Protein AF-A0A7R9VUC3-F1 (afdb_monomer_lite)

Secondary structure (DSSP, 8-state):
-EETTEE-----SHHHHHHHHT--TTTS-HHHHHGGGHHHH-TTSGGGS-HHHHHHHHHHHHHHTSHHHHHHHHHHHHHHHHHHHTTS-SS----HHHHHHHHHHHHHIIIII-HHHHHHSHHHHHHHHHHHHTT--HHHHH-TT---HHHHHHHHHHH-

Structure (mmCIF, N/CA/C/O backbone):
data_AF-A0A7R9VUC3-F1
#
_entry.id   AF-A0A7R9VUC3-F1
#
loop_
_atom_site.group_PDB
_atom_site.id
_atom_site.type_symbol
_atom_site.label_atom_id
_atom_site.label_alt_id
_atom_site.label_comp_id
_atom_site.label_asym_id
_atom_site.label_entity_id
_atom_site.label_seq_id
_atom_site.pdbx_PDB_ins_code
_atom_site.Cartn_x
_atom_site.Cartn_y
_atom_site.Cartn_z
_atom_site.occupancy
_atom_site.B_iso_or_equiv
_atom_site.auth_seq_id
_atom_site.auth_comp_id
_atom_site.auth_asym_id
_atom_site.auth_atom_id
_atom_site.pdbx_PDB_model_num
ATOM 1 N N . MET A 1 1 ? 0.850 -13.411 -26.105 1.00 84.94 1 MET A N 1
ATOM 2 C CA . MET A 1 1 ? -0.297 -12.515 -26.394 1.00 84.94 1 MET A CA 1
ATOM 3 C C . MET A 1 1 ? 0.240 -11.133 -26.767 1.00 84.94 1 MET A C 1
ATOM 5 O O . MET A 1 1 ? 1.314 -10.783 -26.292 1.00 84.94 1 MET A O 1
ATOM 9 N N . LYS A 1 2 ? -0.434 -10.357 -27.624 1.00 87.06 2 LYS A N 1
ATOM 10 C CA . LYS A 1 2 ? -0.094 -8.940 -27.862 1.00 87.06 2 LYS A CA 1
ATOM 11 C C . LYS A 1 2 ? -1.251 -8.063 -27.383 1.00 87.06 2 LYS A C 1
ATOM 13 O O . LYS A 1 2 ? -2.393 -8.376 -27.696 1.00 87.06 2 LYS A O 1
ATOM 18 N N . MET A 1 3 ? -0.955 -7.004 -26.637 1.00 83.19 3 MET A N 1
ATOM 19 C CA . MET A 1 3 ? -1.933 -6.042 -26.122 1.00 83.19 3 MET A CA 1
ATOM 20 C C . MET A 1 3 ? -1.350 -4.636 -26.273 1.00 83.19 3 MET A C 1
ATOM 22 O O . MET A 1 3 ? -0.212 -4.420 -25.873 1.00 83.19 3 MET A O 1
ATOM 26 N N . PHE A 1 4 ? -2.082 -3.710 -26.903 1.00 78.12 4 PHE A N 1
ATOM 27 C CA . PHE A 1 4 ? -1.624 -2.333 -27.172 1.00 78.12 4 PHE A CA 1
ATOM 28 C C . PHE A 1 4 ? -0.179 -2.250 -27.711 1.00 78.12 4 PHE A C 1
ATOM 30 O O . PHE A 1 4 ? 0.645 -1.485 -27.222 1.00 78.12 4 PHE A O 1
ATOM 37 N N . SER A 1 5 ? 0.145 -3.089 -28.701 1.00 84.56 5 SER A N 1
ATOM 38 C CA . SER A 1 5 ? 1.481 -3.207 -29.320 1.00 84.56 5 SER A CA 1
ATOM 39 C C . SER A 1 5 ? 2.604 -3.754 -28.425 1.00 84.56 5 SER A C 1
ATOM 41 O O . SER A 1 5 ? 3.719 -3.943 -28.909 1.00 84.56 5 SER A O 1
ATOM 43 N N . GLN A 1 6 ? 2.322 -4.111 -27.171 1.00 84.38 6 GLN A N 1
ATOM 44 C CA . GLN A 1 6 ? 3.263 -4.785 -26.277 1.00 84.38 6 GLN A CA 1
ATOM 45 C C . GLN A 1 6 ? 3.068 -6.306 -26.304 1.00 84.38 6 GLN A C 1
ATOM 47 O O . GLN A 1 6 ? 1.945 -6.817 -26.369 1.00 84.38 6 GLN A O 1
ATOM 52 N N . ARG A 1 7 ? 4.174 -7.060 -26.271 1.00 93.44 7 ARG A N 1
ATOM 53 C CA . ARG A 1 7 ? 4.150 -8.528 -26.201 1.00 93.44 7 ARG A CA 1
ATOM 54 C C . ARG A 1 7 ? 4.093 -8.969 -24.741 1.00 93.44 7 ARG A C 1
ATOM 56 O O . ARG A 1 7 ? 5.085 -8.879 -24.030 1.00 93.44 7 ARG A O 1
ATOM 63 N N . LEU A 1 8 ? 2.963 -9.540 -24.342 1.00 93.00 8 LEU A N 1
ATOM 64 C CA . LEU A 1 8 ? 2.783 -10.172 -23.039 1.00 93.00 8 LEU A CA 1
ATOM 65 C C . LEU A 1 8 ? 3.125 -11.664 -23.134 1.00 93.00 8 LEU A C 1
ATOM 67 O O . LEU A 1 8 ? 2.564 -12.391 -23.970 1.00 93.00 8 LEU A O 1
ATOM 71 N N . THR A 1 9 ? 4.052 -12.106 -22.286 1.00 94.81 9 THR A N 1
ATOM 72 C CA . THR A 1 9 ? 4.558 -13.486 -22.238 1.00 94.81 9 THR A CA 1
ATOM 73 C C . THR A 1 9 ? 4.292 -14.061 -20.859 1.00 94.81 9 THR A C 1
ATOM 75 O O . THR A 1 9 ? 4.753 -13.508 -19.869 1.00 94.81 9 THR A O 1
ATOM 78 N N . PHE A 1 10 ? 3.541 -15.158 -20.807 1.00 95.81 10 PHE A N 1
ATOM 79 C CA . PHE A 1 10 ? 3.207 -15.835 -19.560 1.00 95.81 10 PHE A CA 1
ATOM 80 C C . PHE A 1 10 ? 4.229 -16.936 -19.291 1.00 95.81 10 PHE A C 1
ATOM 82 O O . PHE A 1 10 ? 4.568 -17.703 -20.192 1.00 95.81 10 PHE A O 1
ATOM 89 N N . LEU A 1 11 ? 4.702 -17.000 -18.052 1.00 96.06 11 LEU A N 1
ATOM 90 C CA . LEU A 1 11 ? 5.634 -18.004 -17.554 1.00 96.06 11 LEU A CA 1
ATOM 91 C C . LEU A 1 11 ? 4.898 -18.786 -16.471 1.00 96.06 11 LEU A C 1
ATOM 93 O O . LEU A 1 11 ? 4.601 -18.232 -15.418 1.00 96.06 11 LEU A O 1
ATOM 97 N N . ILE A 1 12 ? 4.529 -20.033 -16.767 1.00 97.62 12 ILE A N 1
ATOM 98 C CA . ILE A 1 12 ? 3.627 -20.825 -15.923 1.00 97.62 12 ILE A CA 1
ATOM 99 C C . ILE A 1 12 ? 4.375 -22.043 -15.390 1.00 97.62 12 ILE A C 1
ATOM 101 O O . ILE A 1 12 ? 4.919 -22.828 -16.163 1.00 97.62 12 ILE A O 1
ATOM 105 N N . GLY A 1 13 ? 4.352 -22.206 -14.069 1.00 97.94 13 GLY A N 1
ATOM 106 C CA . GLY A 1 13 ? 4.942 -23.343 -13.367 1.00 97.94 13 GLY A CA 1
ATOM 107 C C . GLY A 1 13 ? 6.271 -23.001 -12.680 1.00 97.94 13 GLY A C 1
ATOM 108 O O . GLY A 1 13 ? 6.906 -22.004 -13.027 1.00 97.94 13 GLY A O 1
ATOM 109 N N . PRO A 1 14 ? 6.709 -23.812 -11.696 1.00 97.56 14 PRO A N 1
ATOM 110 C CA . PRO A 1 14 ? 7.846 -23.481 -10.830 1.00 97.56 14 PRO A CA 1
ATOM 111 C C . PRO A 1 14 ? 9.153 -23.197 -11.580 1.00 97.56 14 PRO A C 1
ATOM 113 O O . PRO A 1 14 ? 9.853 -22.239 -11.251 1.00 97.56 14 PRO A O 1
ATOM 116 N N . ASP A 1 15 ? 9.451 -23.973 -12.624 1.00 96.31 15 ASP A N 1
ATOM 117 C CA . ASP A 1 15 ? 10.667 -23.792 -13.426 1.00 96.31 15 ASP A CA 1
ATOM 118 C C . ASP A 1 15 ? 10.657 -22.448 -14.166 1.00 96.31 15 ASP A C 1
ATOM 120 O O . ASP A 1 15 ? 11.648 -21.717 -14.176 1.00 96.31 15 ASP A O 1
ATOM 124 N N . ALA A 1 16 ? 9.502 -22.072 -14.721 1.00 96.62 16 ALA A N 1
ATOM 125 C CA . ALA A 1 16 ? 9.318 -20.801 -15.410 1.00 96.62 16 ALA A CA 1
ATOM 126 C C . ALA A 1 16 ? 9.308 -19.609 -14.430 1.00 96.62 16 ALA A C 1
ATOM 128 O O . ALA A 1 16 ? 9.833 -18.540 -14.746 1.00 96.62 16 ALA A O 1
ATOM 129 N N . HIS A 1 17 ? 8.769 -19.794 -13.219 1.00 97.25 17 HIS A N 1
ATOM 130 C CA . HIS A 1 17 ? 8.808 -18.791 -12.151 1.00 97.25 17 HIS A CA 1
ATOM 131 C C . HIS A 1 17 ? 10.243 -18.474 -11.725 1.00 97.25 17 HIS A C 1
ATOM 133 O O . HIS A 1 17 ? 10.557 -17.315 -11.465 1.00 97.25 17 HIS A O 1
ATOM 139 N N . ASN A 1 18 ? 11.119 -19.481 -11.672 1.00 95.38 18 ASN A N 1
ATOM 140 C CA . ASN A 1 18 ? 12.518 -19.291 -11.297 1.00 95.38 18 ASN A CA 1
ATOM 141 C C . ASN A 1 18 ? 13.227 -18.313 -12.246 1.00 95.38 18 ASN A C 1
ATOM 143 O O . ASN A 1 18 ? 13.944 -17.426 -11.791 1.00 95.38 18 ASN A O 1
ATOM 147 N N . MET A 1 19 ? 12.959 -18.425 -13.551 1.00 93.12 19 MET A N 1
ATOM 148 C CA . MET A 1 19 ? 13.465 -17.482 -14.550 1.00 93.12 19 MET A CA 1
ATOM 149 C C . MET A 1 19 ? 12.946 -16.057 -14.308 1.00 93.12 19 MET A C 1
ATOM 151 O O . MET A 1 19 ? 13.717 -15.111 -14.392 1.00 93.12 19 MET A O 1
ATOM 155 N N . PHE A 1 20 ? 11.660 -15.896 -13.981 1.00 95.75 20 PHE A N 1
ATOM 156 C CA . PHE A 1 20 ? 11.058 -14.579 -13.757 1.00 95.75 20 PHE A CA 1
ATOM 157 C C . PHE A 1 20 ? 11.546 -13.908 -12.464 1.00 95.75 20 PHE A C 1
ATOM 159 O O . PHE A 1 20 ? 11.968 -12.758 -12.484 1.00 95.75 20 PHE A O 1
ATOM 166 N N . PHE A 1 21 ? 11.506 -14.616 -11.332 1.00 95.62 21 PHE A N 1
ATOM 167 C CA . PHE A 1 21 ? 11.802 -14.031 -10.019 1.00 95.62 21 PHE A CA 1
ATOM 168 C C . PHE A 1 21 ? 13.298 -13.871 -9.726 1.00 95.62 21 PHE A C 1
ATOM 170 O O . PHE A 1 21 ? 13.649 -13.161 -8.785 1.00 95.62 21 PHE A O 1
ATOM 177 N N . ARG A 1 22 ? 14.177 -14.535 -10.489 1.00 94.94 22 ARG A N 1
ATOM 178 C CA . ARG A 1 22 ? 15.634 -14.348 -10.390 1.00 94.94 22 ARG A CA 1
ATOM 179 C C . ARG A 1 22 ? 16.207 -13.389 -11.427 1.00 94.94 22 ARG A C 1
ATOM 181 O O . ARG A 1 22 ? 17.402 -13.117 -11.350 1.00 94.94 22 ARG A O 1
ATOM 188 N N . ALA A 1 23 ? 15.390 -12.907 -12.363 1.00 95.19 23 ALA A N 1
ATOM 189 C CA . ALA A 1 23 ? 15.823 -11.920 -13.338 1.00 95.19 23 ALA A CA 1
ATOM 190 C C . ALA A 1 23 ? 16.346 -10.664 -12.625 1.00 95.19 23 ALA A C 1
ATOM 192 O O . ALA A 1 23 ? 15.776 -10.224 -11.619 1.00 95.19 23 ALA A O 1
ATOM 193 N N . SER A 1 24 ? 17.441 -10.099 -13.128 1.00 92.81 24 SER A N 1
ATOM 194 C CA . SER A 1 24 ? 17.946 -8.816 -12.637 1.00 92.81 24 SER A CA 1
ATOM 195 C C . SER A 1 24 ? 17.051 -7.660 -13.102 1.00 92.81 24 SER A C 1
ATOM 197 O O . SER A 1 24 ? 16.229 -7.818 -14.004 1.00 92.81 24 SER A O 1
ATOM 199 N N . GLU A 1 25 ? 17.218 -6.465 -12.526 1.00 88.94 25 GLU A N 1
ATOM 200 C CA . GLU A 1 25 ? 16.453 -5.288 -12.980 1.00 88.94 25 GLU A CA 1
ATOM 201 C C . GLU A 1 25 ? 16.833 -4.842 -14.400 1.00 88.94 25 GLU A C 1
ATOM 203 O O . GLU A 1 25 ? 16.041 -4.183 -15.072 1.00 88.94 25 GLU A O 1
ATOM 208 N N . GLU A 1 26 ? 18.026 -5.208 -14.878 1.00 90.19 26 GLU A N 1
ATOM 209 C CA . GLU A 1 26 ? 18.433 -5.014 -16.272 1.00 90.19 26 GLU A CA 1
ATOM 210 C C . GLU A 1 26 ? 17.724 -5.991 -17.224 1.00 90.19 26 GLU A C 1
ATOM 212 O O . GLU A 1 26 ? 17.439 -5.633 -18.365 1.00 90.19 26 GLU A O 1
ATOM 217 N N . GLU A 1 27 ? 17.429 -7.212 -16.768 1.00 93.12 27 GLU A N 1
ATOM 218 C CA . GLU A 1 27 ? 16.727 -8.237 -17.551 1.00 93.12 27 GLU A CA 1
ATOM 219 C C . GLU A 1 27 ? 15.204 -8.035 -17.538 1.00 93.12 27 GLU A C 1
ATOM 221 O O . GLU A 1 27 ? 14.539 -8.258 -18.554 1.00 93.12 27 GLU A O 1
ATOM 226 N N . ALA A 1 28 ? 14.643 -7.615 -16.400 1.00 92.75 28 ALA A N 1
ATOM 227 C CA . ALA A 1 28 ? 13.210 -7.422 -16.199 1.00 92.75 28 ALA A CA 1
ATOM 228 C C . ALA A 1 28 ? 12.923 -6.239 -15.257 1.00 92.75 28 ALA A C 1
ATOM 230 O O . ALA A 1 28 ? 12.823 -6.400 -14.044 1.00 92.75 28 ALA A O 1
ATOM 231 N N . SER A 1 29 ? 12.725 -5.052 -15.835 1.00 92.75 29 SER A N 1
ATOM 232 C CA . SER A 1 29 ? 12.530 -3.809 -15.081 1.00 92.75 29 SER A CA 1
ATOM 233 C C . SER A 1 29 ? 11.151 -3.706 -14.423 1.00 92.75 29 SER A C 1
ATOM 235 O O . SER A 1 29 ? 10.123 -3.568 -15.095 1.00 92.75 29 SER A O 1
ATOM 237 N N . GLN A 1 30 ? 11.120 -3.631 -13.091 1.00 92.81 30 GLN A N 1
ATOM 238 C CA . GLN A 1 30 ? 9.893 -3.285 -12.356 1.00 92.81 30 GLN A CA 1
ATOM 239 C C . GLN A 1 30 ? 9.472 -1.828 -12.575 1.00 92.81 30 GLN A C 1
ATOM 241 O O . GLN A 1 30 ? 8.286 -1.498 -12.514 1.00 92.81 30 GLN A O 1
ATOM 246 N N . ALA A 1 31 ? 10.442 -0.939 -12.811 1.00 91.69 31 ALA A N 1
ATOM 247 C CA . ALA A 1 31 ? 10.190 0.492 -12.945 1.00 91.69 31 ALA A CA 1
ATOM 248 C C . ALA A 1 31 ? 9.270 0.788 -14.135 1.00 91.69 31 ALA A C 1
ATOM 250 O O . ALA A 1 31 ? 8.389 1.632 -14.020 1.00 91.69 31 ALA A O 1
ATOM 251 N N . GLU A 1 32 ? 9.451 0.081 -15.253 1.00 88.50 32 GLU A N 1
ATOM 252 C CA . GLU A 1 32 ? 8.641 0.274 -16.460 1.00 88.50 32 GLU A CA 1
ATOM 253 C C . GLU A 1 32 ? 7.168 -0.068 -16.228 1.00 88.50 32 GLU A C 1
ATOM 255 O O . GLU A 1 32 ? 6.287 0.674 -16.662 1.00 88.50 32 GLU A O 1
ATOM 260 N N . VAL A 1 33 ? 6.899 -1.154 -15.501 1.00 89.69 33 VAL A N 1
ATOM 261 C CA . VAL A 1 33 ? 5.538 -1.670 -15.309 1.00 89.69 33 VAL A CA 1
ATOM 262 C C . VAL A 1 33 ? 4.803 -0.937 -14.186 1.00 89.69 33 VAL A C 1
ATOM 264 O O . VAL A 1 33 ? 3.600 -0.719 -14.286 1.00 89.69 33 VAL A O 1
ATOM 267 N N . TYR A 1 34 ? 5.509 -0.507 -13.136 1.00 93.50 34 TYR A N 1
ATOM 268 C CA . TYR A 1 34 ? 4.906 0.143 -11.965 1.00 93.50 34 TYR A CA 1
ATOM 269 C C . TYR A 1 34 ? 4.989 1.677 -11.972 1.00 93.50 34 TYR A C 1
ATOM 271 O O . TYR A 1 34 ? 4.543 2.321 -11.019 1.00 93.50 34 TYR A O 1
ATOM 279 N N . LYS A 1 35 ? 5.496 2.303 -13.044 1.00 90.75 35 LYS A N 1
ATOM 280 C CA . LYS A 1 35 ? 5.601 3.773 -13.148 1.00 90.75 35 LYS A CA 1
ATOM 281 C C . LYS A 1 35 ? 4.262 4.5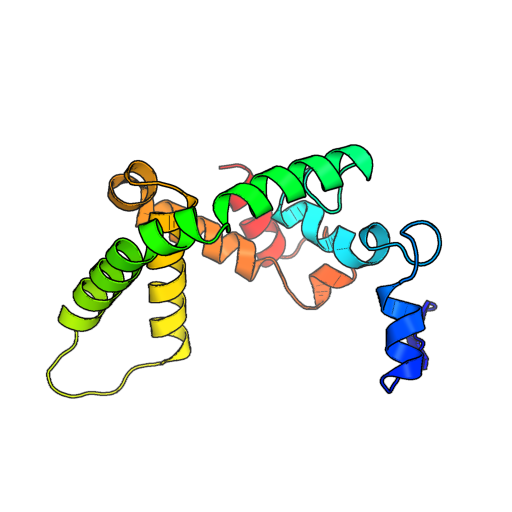02 -12.996 1.00 90.75 35 LYS A C 1
ATOM 283 O O . LYS A 1 35 ? 4.230 5.671 -12.618 1.00 90.75 35 LYS A O 1
ATOM 288 N N . PHE A 1 36 ? 3.142 3.820 -13.240 1.00 92.94 36 PHE A N 1
ATOM 289 C CA . PHE A 1 36 ? 1.810 4.381 -13.007 1.00 92.94 36 PHE A CA 1
ATOM 290 C C . PHE A 1 36 ? 1.535 4.737 -11.537 1.00 92.94 36 PHE A C 1
ATOM 292 O O . PHE A 1 36 ? 0.596 5.482 -11.267 1.00 92.94 36 PHE A O 1
ATOM 299 N N . MET A 1 37 ? 2.364 4.257 -10.605 1.00 95.75 37 MET A N 1
ATOM 300 C CA . MET A 1 37 ? 2.301 4.594 -9.184 1.00 95.75 37 MET A CA 1
ATOM 301 C C . MET A 1 37 ? 3.035 5.893 -8.829 1.00 95.75 37 MET A C 1
ATOM 303 O O . MET A 1 37 ? 2.825 6.408 -7.734 1.00 95.75 37 MET A O 1
ATOM 307 N N . THR A 1 38 ? 3.854 6.483 -9.712 1.00 95.25 38 THR A N 1
ATOM 308 C CA . THR A 1 38 ? 4.534 7.767 -9.427 1.00 95.25 38 THR A CA 1
ATOM 309 C C . THR A 1 38 ? 3.543 8.867 -9.016 1.00 95.25 38 THR A C 1
ATOM 311 O O . THR A 1 38 ? 3.768 9.529 -8.002 1.00 95.25 38 THR A O 1
ATOM 314 N N . PRO A 1 39 ? 2.391 9.045 -9.692 1.00 93.81 39 PRO A N 1
ATOM 315 C CA . PRO A 1 39 ? 1.383 9.999 -9.254 1.00 93.81 39 PRO A CA 1
ATOM 316 C C . PRO A 1 39 ? 0.675 9.626 -7.947 1.00 93.81 39 PRO A C 1
ATOM 318 O O . PRO A 1 39 ? -0.054 10.476 -7.457 1.00 93.81 39 PRO A O 1
ATOM 321 N N . VAL A 1 40 ? 0.870 8.419 -7.387 1.00 94.50 40 VAL A N 1
ATOM 322 C CA . VAL A 1 40 ? 0.303 7.896 -6.114 1.00 94.50 40 VAL A CA 1
ATOM 323 C C . VAL A 1 40 ? 1.315 7.920 -4.950 1.00 94.50 40 VAL A C 1
ATOM 325 O O . VAL A 1 40 ? 0.935 8.165 -3.808 1.00 94.50 40 VAL A O 1
ATOM 328 N N . PHE A 1 41 ? 2.609 7.741 -5.213 1.00 94.38 41 PHE A N 1
ATOM 329 C CA . PHE A 1 41 ? 3.643 7.803 -4.169 1.00 94.38 41 PHE A CA 1
ATOM 330 C C . PHE A 1 41 ? 4.430 9.108 -4.164 1.00 94.38 41 PHE A C 1
ATOM 332 O O . PHE A 1 41 ? 4.736 9.651 -3.111 1.00 94.38 41 PHE A O 1
ATOM 339 N N . GLY A 1 42 ? 4.708 9.651 -5.343 1.00 94.38 42 GLY A N 1
ATOM 340 C CA . GLY A 1 42 ? 5.399 10.918 -5.529 1.00 94.38 42 GLY A CA 1
ATOM 341 C C . GLY A 1 42 ? 6.692 10.757 -6.321 1.00 94.38 42 GLY A C 1
ATOM 342 O O . GLY A 1 42 ? 7.192 9.638 -6.481 1.00 94.38 42 GLY A O 1
ATOM 343 N N . PRO A 1 43 ? 7.233 11.871 -6.839 1.00 94.81 43 PRO A N 1
ATOM 344 C CA . PRO A 1 43 ? 8.501 11.863 -7.555 1.00 94.81 43 PRO A CA 1
ATOM 345 C C . PRO A 1 43 ? 9.639 11.327 -6.681 1.00 94.81 43 PRO A C 1
ATOM 347 O O . PRO A 1 43 ? 9.741 11.664 -5.502 1.00 94.81 43 PRO A O 1
ATOM 350 N N . GLY A 1 44 ? 10.506 10.497 -7.256 1.00 95.38 44 GLY A N 1
ATOM 351 C CA . GLY A 1 44 ? 11.655 9.913 -6.559 1.00 95.38 44 GLY A CA 1
ATOM 352 C C . GLY A 1 44 ? 11.314 8.859 -5.497 1.00 95.38 44 GLY A C 1
ATOM 353 O O . GLY A 1 44 ? 12.199 8.466 -4.731 1.00 95.38 44 GLY A O 1
ATOM 354 N N . ILE A 1 45 ? 10.067 8.378 -5.441 1.00 96.19 45 ILE A N 1
ATOM 355 C CA . ILE A 1 45 ? 9.625 7.344 -4.498 1.00 96.19 45 ILE A CA 1
ATOM 356 C C . ILE A 1 45 ? 9.430 6.006 -5.218 1.00 96.19 45 ILE A C 1
ATOM 358 O O . ILE A 1 45 ? 8.750 5.911 -6.240 1.00 96.19 45 ILE A O 1
ATOM 362 N N . VAL A 1 46 ? 10.042 4.958 -4.665 1.00 94.62 46 VAL A N 1
ATOM 363 C CA . VAL A 1 46 ? 10.014 3.560 -5.112 1.00 94.62 46 VAL A CA 1
ATOM 364 C C . VAL A 1 46 ? 10.273 3.423 -6.613 1.00 94.62 46 VAL A C 1
ATOM 366 O O . VAL A 1 46 ? 11.428 3.412 -7.042 1.00 94.62 46 VAL A O 1
ATOM 369 N N . TYR A 1 47 ? 9.218 3.317 -7.419 1.00 94.06 47 TYR A N 1
ATOM 370 C CA . TYR A 1 47 ? 9.305 3.020 -8.845 1.00 94.06 47 TYR A CA 1
ATOM 371 C C . TYR A 1 47 ? 9.826 4.194 -9.678 1.00 94.06 47 TYR A C 1
ATOM 373 O O . TYR A 1 47 ? 10.404 3.965 -10.738 1.00 94.06 47 TYR A O 1
ATOM 381 N N . ASP A 1 48 ? 9.712 5.419 -9.161 1.00 95.12 48 ASP A N 1
ATOM 382 C CA . ASP A 1 48 ? 10.272 6.626 -9.779 1.00 95.12 48 ASP A CA 1
ATOM 383 C C . ASP A 1 48 ? 11.733 6.893 -9.369 1.00 95.12 48 ASP A C 1
ATOM 385 O O . ASP A 1 48 ? 12.420 7.723 -9.960 1.00 95.12 48 ASP A O 1
ATOM 389 N N . ALA A 1 49 ? 12.230 6.190 -8.347 1.00 95.50 49 ALA A N 1
ATOM 390 C CA . ALA A 1 49 ? 13.580 6.373 -7.829 1.00 95.50 49 ALA A CA 1
ATOM 391 C C . ALA A 1 49 ? 14.625 5.574 -8.636 1.00 95.50 49 ALA A C 1
ATOM 393 O O . ALA A 1 49 ? 14.338 4.446 -9.062 1.00 95.50 49 ALA A O 1
ATOM 394 N N . PRO A 1 50 ? 15.878 6.069 -8.757 1.00 94.50 50 PRO A N 1
ATOM 395 C CA . PRO A 1 50 ? 17.001 5.254 -9.220 1.00 94.50 50 PRO A CA 1
ATOM 396 C C . PRO A 1 50 ? 17.157 3.989 -8.369 1.00 94.50 50 PRO A C 1
ATOM 398 O O . PRO A 1 50 ? 16.960 4.036 -7.154 1.00 94.50 50 PRO A O 1
ATOM 401 N N . ILE A 1 51 ? 17.590 2.873 -8.967 1.00 91.81 51 ILE A N 1
ATOM 402 C CA . ILE A 1 51 ? 17.617 1.562 -8.292 1.00 91.81 51 ILE A CA 1
ATOM 403 C C . ILE A 1 51 ? 18.348 1.581 -6.940 1.00 91.81 51 ILE A C 1
ATOM 405 O O . ILE A 1 51 ? 17.848 1.048 -5.952 1.00 91.81 51 ILE A O 1
ATOM 409 N N . LYS A 1 52 ? 19.488 2.279 -6.848 1.00 93.88 52 LYS A N 1
ATOM 410 C CA . LYS A 1 52 ? 20.248 2.415 -5.592 1.00 93.88 52 LYS A CA 1
ATOM 411 C C . LYS A 1 52 ? 19.436 3.106 -4.491 1.00 93.88 52 LYS A C 1
ATOM 413 O O . LYS A 1 52 ? 19.515 2.700 -3.335 1.00 93.88 52 LYS A O 1
ATOM 418 N N . VAL A 1 53 ? 18.644 4.115 -4.853 1.00 95.88 53 VAL A N 1
ATOM 419 C CA . VAL A 1 53 ? 17.768 4.852 -3.932 1.00 95.88 53 VAL A CA 1
ATOM 420 C C . VAL A 1 53 ? 16.565 3.992 -3.548 1.00 95.88 53 VAL A C 1
ATOM 422 O O . VAL A 1 53 ? 16.265 3.870 -2.363 1.00 95.88 53 VAL A O 1
ATOM 425 N N . ARG A 1 54 ? 15.935 3.309 -4.514 1.00 94.75 54 ARG A N 1
ATOM 426 C CA . ARG A 1 54 ? 14.835 2.365 -4.252 1.00 94.75 54 ARG A CA 1
ATOM 427 C C . ARG A 1 54 ? 15.249 1.288 -3.251 1.00 94.75 54 ARG A C 1
ATOM 429 O O . ARG A 1 54 ? 14.535 1.043 -2.285 1.00 94.75 54 ARG A O 1
ATOM 436 N N . VAL A 1 55 ? 16.424 0.684 -3.433 1.00 94.31 55 VAL A N 1
ATOM 437 C CA . VAL A 1 55 ? 16.960 -0.329 -2.509 1.00 94.31 55 VAL A CA 1
ATOM 438 C C . VAL A 1 55 ? 17.121 0.235 -1.094 1.00 94.31 55 VAL A C 1
ATOM 440 O O . VAL A 1 55 ? 16.829 -0.460 -0.123 1.00 94.31 55 VAL A O 1
ATOM 443 N N . GLN A 1 56 ? 17.556 1.489 -0.944 1.00 96.38 56 GLN A N 1
ATOM 444 C CA . GLN A 1 56 ? 17.642 2.139 0.368 1.00 96.38 56 GLN A CA 1
ATOM 445 C C . GLN A 1 56 ? 16.256 2.398 0.977 1.00 96.38 56 GLN A C 1
ATOM 447 O O . GLN A 1 56 ? 16.038 2.056 2.137 1.00 96.38 56 GLN A O 1
ATOM 452 N N . GLN A 1 57 ? 15.301 2.908 0.195 1.00 96.31 57 GLN A N 1
ATOM 453 C CA . GLN A 1 57 ? 13.915 3.104 0.637 1.00 96.31 57 GLN A CA 1
ATOM 454 C C . GLN A 1 57 ? 13.285 1.785 1.108 1.00 96.31 57 GLN A C 1
ATOM 456 O O . GLN A 1 57 ? 12.711 1.723 2.194 1.00 96.31 57 GLN A O 1
ATOM 461 N N . MET A 1 58 ? 13.471 0.698 0.353 1.00 94.44 58 MET A N 1
ATOM 462 C CA . MET A 1 58 ? 12.976 -0.629 0.736 1.00 94.44 58 MET A CA 1
ATOM 463 C C . MET A 1 58 ? 13.645 -1.159 2.008 1.00 94.44 58 MET A C 1
ATOM 465 O O . MET A 1 58 ? 12.992 -1.842 2.798 1.00 94.44 58 MET A O 1
ATOM 469 N N . LYS A 1 59 ? 14.919 -0.827 2.263 1.00 94.38 59 LYS A N 1
ATOM 470 C CA . LYS A 1 59 ? 15.593 -1.173 3.527 1.00 94.38 59 LYS A CA 1
ATOM 471 C C . LYS A 1 59 ? 14.975 -0.447 4.719 1.00 94.38 59 LYS A C 1
ATOM 473 O O . LYS A 1 59 ? 14.848 -1.065 5.775 1.00 94.38 59 LYS A O 1
ATOM 478 N 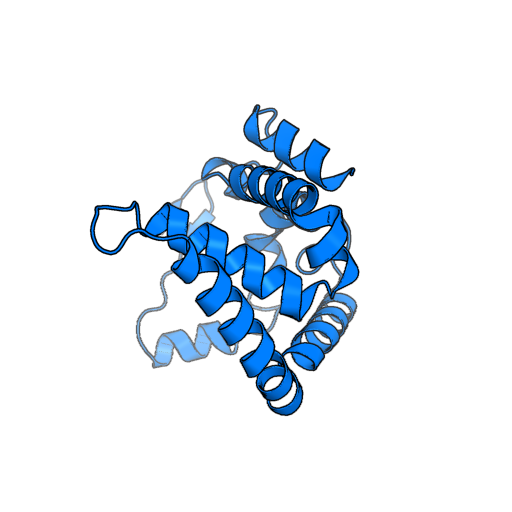N . PHE A 1 60 ? 14.569 0.815 4.561 1.00 92.25 60 PHE A N 1
ATOM 479 C CA . PHE A 1 60 ? 13.864 1.549 5.616 1.00 92.25 60 PHE A CA 1
ATOM 480 C C . PHE A 1 60 ? 12.514 0.903 5.938 1.00 92.25 60 PHE A C 1
ATOM 482 O O . PHE A 1 60 ? 12.259 0.598 7.102 1.00 92.25 60 PHE A O 1
ATOM 489 N N . VAL A 1 61 ? 11.714 0.581 4.915 1.00 91.62 61 VAL A N 1
ATOM 490 C CA . VAL A 1 61 ? 10.425 -0.116 5.089 1.00 91.62 61 VAL A CA 1
ATOM 491 C C . VAL A 1 61 ? 10.621 -1.504 5.705 1.00 91.62 61 VAL A C 1
ATOM 493 O O . VAL A 1 61 ? 9.984 -1.859 6.688 1.00 91.62 61 VAL A O 1
ATOM 496 N N . SER A 1 62 ? 11.573 -2.289 5.204 1.00 92.69 62 SER A N 1
ATOM 497 C CA . SER A 1 62 ? 11.866 -3.620 5.756 1.00 92.69 62 SER A CA 1
ATOM 498 C C . SER A 1 62 ? 12.324 -3.559 7.218 1.00 92.69 62 SER A C 1
ATOM 500 O O . SER A 1 62 ? 12.153 -4.518 7.968 1.00 92.69 62 SER A O 1
ATOM 502 N N . GLY A 1 63 ? 12.910 -2.435 7.639 1.00 91.81 63 GLY A N 1
ATOM 503 C CA . GLY A 1 63 ? 13.292 -2.180 9.021 1.00 91.81 63 GLY A CA 1
ATOM 504 C C . GLY A 1 63 ? 12.097 -2.114 9.973 1.00 91.81 63 GLY A C 1
ATOM 505 O O . GLY A 1 63 ? 12.170 -2.703 11.055 1.00 91.81 63 GLY A O 1
ATOM 506 N N . SER A 1 64 ? 11.001 -1.463 9.566 1.00 91.12 64 SER A N 1
ATOM 507 C CA . SER A 1 64 ? 9.774 -1.352 10.373 1.00 91.12 64 SER A CA 1
ATOM 508 C C . SER A 1 64 ? 8.952 -2.643 10.402 1.00 91.12 64 SER A C 1
ATOM 510 O O . SER A 1 64 ? 8.131 -2.827 11.291 1.00 91.12 64 SER A O 1
ATOM 512 N N . LEU A 1 65 ? 9.218 -3.583 9.492 1.00 94.38 65 LEU A N 1
ATOM 513 C CA . LEU A 1 65 ? 8.488 -4.852 9.383 1.00 94.38 65 LEU A CA 1
ATOM 514 C C . LEU A 1 65 ? 9.243 -6.057 9.974 1.00 94.38 65 LEU A C 1
ATOM 516 O O . LEU A 1 65 ? 8.870 -7.208 9.753 1.00 94.38 65 LEU A O 1
ATOM 520 N N . LYS A 1 66 ? 10.314 -5.828 10.743 1.00 94.69 66 LYS A N 1
ATOM 521 C CA . LYS A 1 66 ? 11.046 -6.907 11.430 1.00 94.69 66 LYS A CA 1
ATOM 522 C C . LYS A 1 66 ? 10.234 -7.498 12.581 1.00 94.69 66 LYS A C 1
ATOM 524 O O . LYS A 1 66 ? 9.470 -6.797 13.235 1.00 94.69 66 LYS A O 1
ATOM 529 N N . ALA A 1 67 ? 10.507 -8.757 12.928 1.00 95.94 67 ALA A N 1
ATOM 530 C CA . ALA A 1 67 ? 9.800 -9.488 13.985 1.00 95.94 67 ALA A CA 1
ATOM 531 C C . ALA A 1 67 ? 9.660 -8.718 15.316 1.00 95.94 67 ALA A C 1
ATOM 533 O O . ALA A 1 67 ? 8.587 -8.717 15.910 1.00 95.94 67 ALA A O 1
ATOM 534 N N . ASN A 1 68 ? 10.711 -8.027 15.776 1.00 93.94 68 ASN A N 1
ATOM 535 C CA . ASN A 1 68 ? 10.636 -7.231 17.008 1.00 93.94 68 ASN A CA 1
ATOM 536 C C . ASN A 1 68 ? 9.678 -6.034 16.885 1.00 93.94 68 ASN A C 1
ATOM 538 O O . ASN A 1 68 ? 8.974 -5.730 17.843 1.00 93.94 68 ASN A O 1
ATOM 542 N N . GLN A 1 69 ? 9.617 -5.390 15.714 1.00 93.44 69 GLN A N 1
ATOM 543 C CA . GLN A 1 69 ? 8.665 -4.308 15.453 1.00 93.44 69 GLN A CA 1
ATOM 544 C C . GLN A 1 69 ? 7.240 -4.852 15.359 1.00 93.44 69 GLN A C 1
ATOM 546 O O . GLN A 1 69 ? 6.356 -4.343 16.040 1.00 93.44 69 GLN A O 1
ATOM 551 N N . LEU A 1 70 ? 7.033 -5.958 14.636 1.00 95.69 70 LEU A N 1
ATOM 552 C CA . LEU A 1 70 ? 5.722 -6.609 14.539 1.00 95.69 70 LEU A CA 1
ATOM 553 C C . LEU A 1 70 ? 5.172 -7.009 15.915 1.00 95.69 70 LEU A C 1
ATOM 555 O O . LEU A 1 70 ? 4.005 -6.759 16.197 1.00 95.69 70 LEU A O 1
ATOM 559 N N . LYS A 1 71 ? 6.014 -7.536 16.816 1.00 97.19 71 LYS A N 1
ATOM 560 C CA . LYS A 1 71 ? 5.614 -7.816 18.209 1.00 97.19 71 LYS A CA 1
ATOM 561 C C . LYS A 1 71 ? 5.116 -6.567 18.939 1.00 97.19 71 LYS A C 1
ATOM 563 O O . LYS A 1 71 ? 4.168 -6.660 19.709 1.00 97.19 71 LYS A O 1
ATOM 568 N N . SER A 1 72 ? 5.720 -5.406 18.680 1.00 95.19 72 SER A N 1
ATOM 569 C CA . SER A 1 72 ? 5.268 -4.127 19.246 1.00 95.19 72 SER A CA 1
ATOM 570 C C . SER A 1 72 ? 3.946 -3.629 18.646 1.00 95.19 72 SER A C 1
ATOM 572 O O . SER A 1 72 ? 3.256 -2.822 19.267 1.00 95.19 72 SER A O 1
ATOM 574 N N . TYR A 1 73 ? 3.578 -4.108 17.453 1.00 96.44 73 TYR A N 1
ATOM 575 C CA . TYR A 1 73 ? 2.331 -3.752 16.776 1.00 96.44 73 TYR A CA 1
ATOM 576 C C . TYR A 1 73 ? 1.150 -4.596 17.241 1.00 96.44 73 TYR A C 1
ATOM 578 O O . TYR A 1 73 ? 0.041 -4.081 17.252 1.00 96.44 73 TYR A O 1
ATOM 586 N N . ILE A 1 74 ? 1.370 -5.836 17.693 1.00 97.31 74 ILE A N 1
ATOM 587 C CA . ILE A 1 74 ? 0.306 -6.725 18.195 1.00 97.31 74 ILE A CA 1
ATOM 588 C C . ILE A 1 74 ? -0.647 -6.013 19.171 1.00 97.31 74 ILE A C 1
ATOM 590 O O . ILE A 1 74 ? -1.826 -5.927 18.838 1.00 97.31 74 ILE A O 1
ATOM 594 N N . PRO A 1 75 ? -0.190 -5.434 20.303 1.00 97.00 75 PRO A N 1
ATOM 595 C CA . PRO A 1 75 ? -1.105 -4.781 21.244 1.00 97.00 75 PRO A CA 1
ATOM 596 C C . PRO A 1 75 ? -1.810 -3.551 20.652 1.00 97.00 75 PRO A C 1
ATOM 598 O O . PRO A 1 75 ? -2.882 -3.169 21.108 1.00 97.00 75 PRO A O 1
ATOM 601 N N . LYS A 1 76 ? -1.217 -2.912 19.633 1.00 95.50 76 LYS A N 1
ATOM 602 C CA . LYS A 1 76 ? -1.840 -1.786 18.928 1.00 95.50 76 LYS A CA 1
ATOM 603 C C . LYS A 1 76 ? -2.967 -2.269 18.021 1.00 95.50 76 LYS A C 1
ATOM 605 O O . LYS A 1 76 ? -4.035 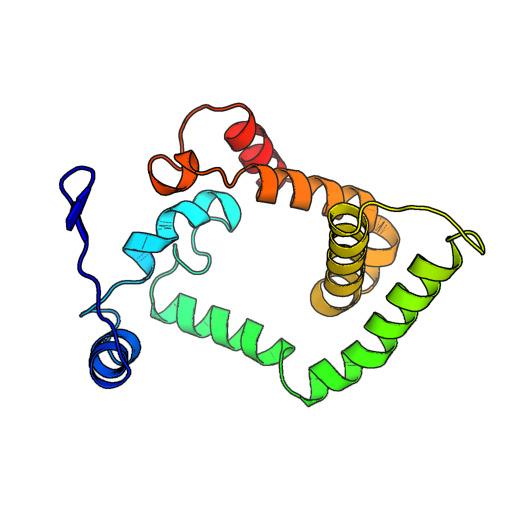-1.676 18.019 1.00 95.50 76 LYS A O 1
ATOM 610 N N . ILE A 1 77 ? -2.719 -3.338 17.267 1.00 96.88 77 ILE A N 1
ATOM 611 C CA . ILE A 1 77 ? -3.691 -3.933 16.349 1.00 96.88 77 ILE A CA 1
ATOM 612 C C . ILE A 1 77 ? -4.882 -4.479 17.134 1.00 96.88 77 ILE A C 1
ATOM 614 O O . ILE A 1 77 ? -6.017 -4.193 16.770 1.00 96.88 77 ILE A O 1
ATOM 618 N N . THR A 1 78 ? -4.634 -5.215 18.222 1.00 97.75 78 THR A N 1
ATOM 619 C CA . THR A 1 78 ? -5.713 -5.765 19.053 1.00 97.75 78 THR A CA 1
ATOM 620 C C . THR A 1 78 ? -6.543 -4.657 19.686 1.00 97.75 78 THR A C 1
ATOM 622 O O . THR A 1 78 ? -7.758 -4.703 19.576 1.00 97.75 78 THR A O 1
ATOM 625 N N . GLY A 1 79 ? -5.910 -3.618 20.243 1.00 96.25 79 GLY A N 1
ATOM 626 C CA . GLY A 1 79 ? -6.641 -2.505 20.853 1.00 96.25 79 GLY A CA 1
ATOM 627 C C . GLY A 1 79 ? -7.504 -1.717 19.859 1.00 96.25 79 GLY A C 1
ATOM 628 O O . GLY A 1 79 ? -8.630 -1.345 20.186 1.00 96.25 79 GLY A O 1
ATOM 629 N N . GLU A 1 80 ? -7.017 -1.484 18.633 1.00 94.69 80 GLU A N 1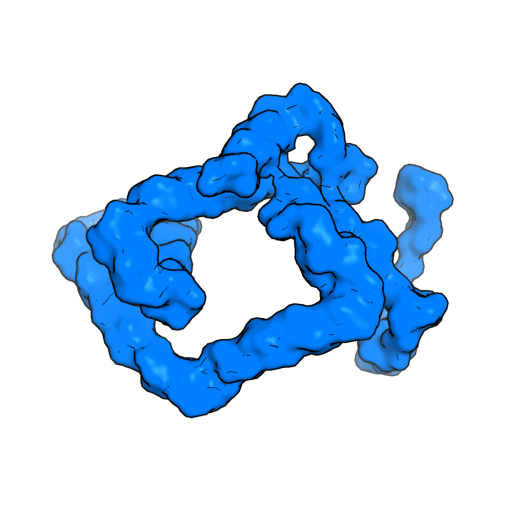
ATOM 630 C CA . GLU A 1 80 ? -7.827 -0.854 17.577 1.00 94.69 80 GLU A CA 1
ATOM 631 C C . GLU A 1 80 ? -8.989 -1.758 17.143 1.00 94.69 80 GLU A C 1
ATOM 633 O O . GLU A 1 80 ? -10.093 -1.261 16.949 1.00 94.69 80 GLU A O 1
ATOM 638 N N . ALA A 1 81 ? -8.765 -3.072 17.027 1.00 96.94 81 ALA A N 1
ATOM 639 C CA . ALA A 1 81 ? -9.810 -4.029 16.666 1.00 96.94 81 ALA A CA 1
ATOM 640 C C . ALA A 1 81 ? -10.895 -4.137 17.746 1.00 96.94 81 ALA A C 1
ATOM 642 O O . ALA A 1 81 ? -12.073 -4.030 17.422 1.00 96.94 81 ALA A O 1
ATOM 643 N N . GLU A 1 82 ? -10.511 -4.284 19.015 1.00 97.69 82 GLU A N 1
ATOM 644 C CA . GLU A 1 82 ? -11.432 -4.293 20.160 1.00 97.69 82 GLU A CA 1
ATOM 645 C C . GLU A 1 82 ? -12.272 -3.009 20.175 1.00 97.69 82 GLU A C 1
ATOM 647 O O . GLU A 1 82 ? -13.493 -3.070 20.092 1.00 97.69 82 GLU A O 1
ATOM 652 N N . THR A 1 83 ? -11.626 -1.839 20.104 1.00 95.12 83 THR A N 1
ATOM 653 C CA . THR A 1 83 ? -12.326 -0.540 20.068 1.00 95.12 83 THR A CA 1
ATOM 654 C C . THR A 1 83 ? -13.249 -0.389 18.852 1.00 95.12 83 THR A C 1
ATOM 656 O O . THR A 1 83 ? -14.262 0.311 18.914 1.00 95.12 83 THR A O 1
ATOM 659 N N . TYR A 1 84 ? -12.884 -0.972 17.707 1.00 94.50 84 TYR A N 1
ATOM 660 C CA . TYR A 1 84 ? -13.697 -0.923 16.495 1.00 94.50 84 TYR A CA 1
ATOM 661 C C . TYR A 1 84 ? -14.961 -1.777 16.642 1.00 94.50 84 TYR A C 1
ATOM 663 O O . TYR A 1 84 ? -16.056 -1.291 16.357 1.00 94.50 84 TYR A O 1
ATOM 671 N N . PHE A 1 85 ? -14.818 -3.012 17.127 1.00 95.81 85 PHE A N 1
ATOM 672 C CA . PHE A 1 85 ? -15.927 -3.956 17.275 1.00 95.81 85 PHE A CA 1
ATOM 673 C C . PHE A 1 85 ? -16.803 -3.688 18.506 1.00 95.81 85 PHE A C 1
ATOM 675 O O . PHE A 1 85 ? -17.986 -4.005 18.457 1.00 95.81 85 PHE A O 1
ATOM 682 N N . ASP A 1 86 ? -16.301 -3.012 19.543 1.00 96.75 86 ASP A N 1
ATOM 683 C CA . ASP A 1 86 ? -17.103 -2.555 20.695 1.00 96.75 86 ASP A CA 1
ATOM 684 C C . ASP A 1 86 ? -18.242 -1.597 20.297 1.00 96.75 86 ASP A C 1
ATOM 686 O O . ASP A 1 86 ? -19.188 -1.383 21.053 1.00 96.75 86 ASP A O 1
ATOM 690 N N . LYS A 1 87 ? -18.161 -0.994 19.104 1.00 93.88 87 LYS A N 1
ATOM 691 C CA . LYS A 1 87 ? -19.202 -0.110 18.555 1.00 93.88 87 LYS A CA 1
ATOM 692 C C . LYS A 1 87 ? -20.347 -0.875 17.89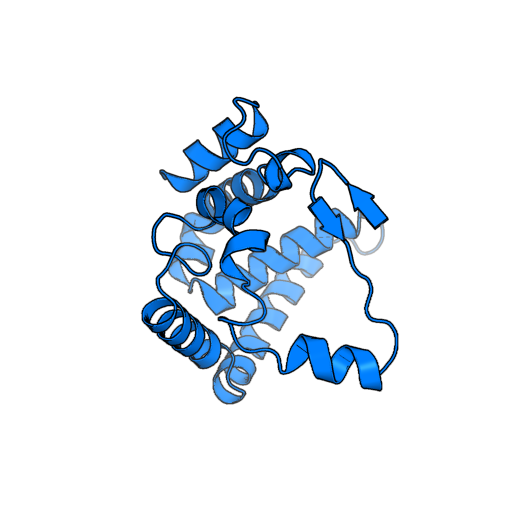6 1.00 93.88 87 LYS A C 1
ATOM 694 O O . LYS A 1 87 ? -21.349 -0.258 17.534 1.00 93.88 87 LYS A O 1
ATOM 699 N N . TRP A 1 88 ? -20.181 -2.173 17.652 1.00 96.25 88 TRP A N 1
ATOM 700 C CA . TRP A 1 88 ? -21.210 -2.989 17.019 1.00 96.25 88 TRP A CA 1
ATOM 701 C C . TRP A 1 88 ? -22.311 -3.333 18.025 1.00 96.25 88 TRP A C 1
ATOM 703 O O . TRP A 1 88 ? -22.072 -3.457 19.222 1.00 96.25 88 TRP A O 1
ATOM 713 N N . ALA A 1 89 ? -23.536 -3.485 17.525 1.00 96.00 89 ALA A N 1
ATOM 714 C CA . ALA A 1 89 ? -24.631 -4.034 18.316 1.00 96.00 89 ALA A CA 1
ATOM 715 C C . ALA A 1 89 ? -24.457 -5.552 18.503 1.00 96.00 89 ALA A C 1
ATOM 717 O O . ALA A 1 89 ? -23.743 -6.198 17.737 1.00 96.00 89 ALA A O 1
ATOM 718 N N . ASP A 1 90 ? -25.188 -6.139 19.455 1.00 95.75 90 ASP A N 1
ATOM 719 C CA . ASP A 1 90 ? -25.148 -7.585 19.738 1.00 95.75 90 ASP A CA 1
ATOM 720 C C . ASP A 1 90 ? -25.502 -8.465 18.519 1.00 95.75 90 ASP A C 1
ATOM 722 O O . ASP A 1 90 ? -25.118 -9.633 18.449 1.00 95.75 90 ASP A O 1
ATOM 726 N N . SER A 1 91 ? -26.259 -7.924 17.555 1.00 96.88 91 SER A N 1
ATOM 727 C CA . SER A 1 91 ? -26.567 -8.581 16.280 1.00 96.88 91 SER A CA 1
ATOM 728 C C . SER A 1 91 ? -26.874 -7.563 15.177 1.00 96.88 91 SER A C 1
ATOM 730 O O . SER A 1 91 ? -27.320 -6.449 15.459 1.00 96.88 91 SER A O 1
ATOM 732 N N . GLY A 1 92 ? -26.653 -7.949 13.918 1.00 95.88 92 GLY A N 1
ATOM 733 C CA . GLY A 1 92 ? -26.936 -7.117 12.751 1.00 95.88 92 GLY A CA 1
ATOM 734 C C . GLY A 1 92 ? -26.255 -7.623 11.480 1.00 95.88 92 GLY A C 1
ATOM 735 O O . GLY A 1 92 ? -25.685 -8.713 11.453 1.00 95.88 92 GLY A O 1
ATOM 736 N N . GLU A 1 93 ? -26.305 -6.800 10.436 1.00 97.38 93 GLU A N 1
ATOM 737 C CA . GLU A 1 93 ? -25.619 -7.023 9.164 1.00 97.38 93 GLU A CA 1
ATOM 738 C C . GLU A 1 93 ? -24.676 -5.852 8.883 1.00 97.38 93 GLU A C 1
ATOM 740 O O . GLU A 1 93 ? -25.005 -4.697 9.154 1.00 97.38 93 GLU A O 1
ATOM 745 N N . VAL A 1 94 ? -23.502 -6.151 8.330 1.00 95.88 94 VAL A N 1
ATOM 746 C CA . VAL A 1 94 ? -22.505 -5.150 7.936 1.00 95.88 94 VAL A CA 1
ATOM 747 C C . VAL A 1 94 ? -21.916 -5.503 6.578 1.00 95.88 94 VAL A C 1
ATOM 749 O O . VAL A 1 94 ? -21.828 -6.676 6.204 1.00 95.88 94 VAL A O 1
ATOM 752 N N . ASN A 1 95 ? -21.445 -4.492 5.851 1.00 95.94 95 ASN A N 1
ATOM 753 C CA . ASN A 1 95 ? -20.613 -4.712 4.679 1.00 95.94 95 ASN A CA 1
ATOM 754 C C . ASN A 1 95 ? -19.175 -5.021 5.126 1.00 95.94 95 ASN A C 1
ATOM 756 O O . ASN A 1 95 ? -18.447 -4.135 5.569 1.00 95.94 95 ASN A O 1
ATOM 760 N N . LEU A 1 96 ? -18.750 -6.281 4.989 1.00 95.06 96 LEU A N 1
ATOM 761 C CA . LEU A 1 96 ? -17.406 -6.706 5.397 1.00 95.06 96 LEU A CA 1
ATOM 762 C C . LEU A 1 96 ? -16.283 -5.987 4.641 1.00 95.06 96 LEU A C 1
ATOM 764 O O . LEU A 1 96 ? -15.214 -5.792 5.213 1.00 95.06 96 LEU A O 1
ATOM 768 N N . LEU A 1 97 ? -16.498 -5.591 3.381 1.00 90.56 97 LEU A N 1
ATOM 769 C CA . LEU A 1 97 ? -15.479 -4.867 2.619 1.00 90.56 97 LEU A CA 1
ATOM 770 C C . LEU A 1 97 ? -15.224 -3.488 3.231 1.00 90.56 97 LEU A C 1
ATOM 772 O O . LEU A 1 97 ? -14.070 -3.120 3.437 1.00 90.56 97 LEU A O 1
ATOM 776 N N . GLU A 1 98 ? -16.290 -2.751 3.538 1.00 87.19 98 GLU A N 1
ATOM 777 C CA . GLU A 1 98 ? -16.201 -1.434 4.178 1.00 87.19 98 GLU A CA 1
ATOM 778 C C . GLU A 1 98 ? -15.593 -1.567 5.575 1.00 87.19 98 GLU A C 1
ATOM 780 O O . GLU A 1 98 ? -14.563 -0.954 5.859 1.00 87.19 98 GLU A O 1
ATOM 785 N N . ALA A 1 99 ? -16.140 -2.468 6.397 1.00 90.81 99 ALA A N 1
ATOM 786 C CA . ALA A 1 99 ? -15.708 -2.631 7.779 1.00 90.81 99 ALA A CA 1
ATOM 787 C C . ALA A 1 99 ? -14.225 -3.023 7.905 1.00 90.81 99 ALA A C 1
ATOM 789 O O . ALA A 1 99 ? -13.478 -2.463 8.710 1.00 90.81 99 ALA A O 1
ATOM 790 N N . LEU A 1 100 ? -13.757 -3.971 7.085 1.00 93.25 100 LEU A N 1
ATOM 791 C CA . LEU A 1 100 ? -12.355 -4.390 7.119 1.00 93.25 100 LEU A CA 1
ATOM 792 C C . LEU A 1 100 ? -11.418 -3.354 6.488 1.00 93.25 100 LEU A C 1
ATOM 794 O O . LEU A 1 100 ? -10.263 -3.268 6.909 1.00 93.25 100 LEU A O 1
ATOM 798 N N . SER A 1 101 ? -11.886 -2.552 5.528 1.00 88.81 101 SER A N 1
ATOM 799 C CA . SER A 1 101 ? -11.093 -1.446 4.970 1.00 88.81 101 SER A CA 1
ATOM 800 C C . SER A 1 101 ? -10.858 -0.357 6.018 1.00 88.81 101 SER A C 1
ATOM 802 O O . SER A 1 101 ? -9.721 0.085 6.199 1.00 88.81 101 SER A O 1
ATOM 804 N N . GLU A 1 102 ? -11.897 0.006 6.777 1.00 87.50 102 GLU A N 1
ATOM 805 C CA . GLU A 1 102 ? -11.804 0.943 7.903 1.00 87.50 102 GLU A CA 1
ATOM 806 C C . GLU A 1 102 ? -10.855 0.434 8.994 1.00 87.50 102 GLU A C 1
ATOM 808 O O . GLU A 1 102 ? -9.943 1.147 9.424 1.00 87.50 102 GLU A O 1
ATOM 813 N N . LEU A 1 103 ? -11.012 -0.825 9.412 1.00 92.62 103 LEU A N 1
ATOM 814 C CA . LEU A 1 103 ? -10.132 -1.427 10.413 1.00 92.62 103 LEU A CA 1
ATOM 815 C C . LEU A 1 103 ? -8.673 -1.508 9.926 1.00 92.62 103 LEU A C 1
ATOM 817 O O . LEU A 1 103 ? -7.733 -1.294 10.700 1.00 92.62 103 LEU A O 1
ATOM 821 N N . THR A 1 104 ? -8.460 -1.778 8.637 1.00 92.62 104 THR A N 1
ATOM 822 C CA . THR A 1 104 ? -7.117 -1.842 8.045 1.00 92.62 104 THR A CA 1
ATOM 823 C C . THR A 1 104 ? -6.429 -0.482 8.091 1.00 92.62 104 THR A C 1
ATOM 825 O O . THR A 1 104 ? -5.280 -0.407 8.530 1.00 92.62 104 THR A O 1
ATOM 828 N N . ILE A 1 105 ? -7.108 0.606 7.706 1.00 89.12 105 ILE A N 1
ATOM 829 C CA . ILE A 1 105 ? -6.492 1.938 7.764 1.00 89.12 105 ILE A CA 1
ATOM 830 C C . ILE A 1 105 ? -6.262 2.391 9.214 1.00 89.12 105 ILE A C 1
ATOM 832 O O . ILE A 1 105 ? -5.191 2.915 9.513 1.00 89.12 105 ILE A O 1
ATOM 836 N N . LEU A 1 106 ? -7.180 2.094 10.146 1.00 89.69 106 LEU A N 1
ATOM 837 C CA . LEU A 1 106 ? -7.012 2.375 11.582 1.00 89.69 106 LEU A CA 1
ATOM 838 C C . LEU A 1 106 ? -5.748 1.721 12.153 1.00 89.69 106 LEU A C 1
ATOM 840 O O . LEU A 1 106 ? -4.895 2.384 12.757 1.00 89.69 106 LEU A O 1
ATOM 844 N N . THR A 1 107 ? -5.608 0.414 11.932 1.00 93.56 107 THR A N 1
ATOM 845 C CA . THR A 1 107 ? -4.471 -0.365 12.438 1.00 93.56 107 THR A CA 1
ATOM 846 C C . THR A 1 107 ? -3.163 0.039 11.755 1.00 93.56 107 THR A C 1
ATOM 848 O O . THR A 1 107 ? -2.142 0.193 12.436 1.00 93.56 107 THR A O 1
ATOM 851 N N . ALA A 1 108 ? -3.183 0.296 10.442 1.00 92.31 108 ALA A N 1
ATOM 852 C CA . ALA A 1 108 ? -2.024 0.773 9.695 1.00 92.31 108 ALA A CA 1
ATOM 853 C C . ALA A 1 108 ? -1.558 2.151 10.183 1.00 92.31 108 ALA A C 1
ATOM 855 O O . ALA A 1 108 ? -0.369 2.316 10.466 1.00 92.31 108 ALA A O 1
ATOM 856 N N . SER A 1 109 ? -2.462 3.118 10.369 1.00 90.62 109 SER A N 1
ATOM 857 C CA . SER A 1 109 ? -2.114 4.441 10.902 1.00 90.62 109 SER A CA 1
ATOM 858 C C . SER A 1 109 ? -1.486 4.334 12.293 1.00 90.62 109 SER A C 1
ATOM 860 O O . SER A 1 109 ? -0.415 4.898 12.529 1.00 90.62 109 SER A O 1
ATOM 862 N N . ARG A 1 110 ? -2.069 3.534 13.197 1.00 90.81 110 ARG A N 1
ATOM 863 C CA . ARG A 1 110 ? -1.546 3.347 14.563 1.00 90.81 110 ARG A CA 1
ATOM 864 C C . ARG A 1 110 ? -0.157 2.695 14.597 1.00 90.81 110 ARG A C 1
ATOM 866 O O . ARG A 1 110 ? 0.658 3.006 15.477 1.00 90.81 110 ARG A O 1
ATOM 873 N N . CYS A 1 111 ? 0.115 1.770 13.679 1.00 93.12 111 CYS A N 1
ATOM 874 C CA . CYS A 1 111 ? 1.372 1.020 13.652 1.00 93.12 111 CYS A CA 1
ATOM 875 C C . CYS A 1 111 ? 2.479 1.737 12.878 1.00 93.12 111 CYS A C 1
ATOM 877 O O . CYS A 1 111 ? 3.623 1.747 13.336 1.00 93.12 111 CYS A O 1
ATOM 879 N N . LEU A 1 112 ? 2.142 2.331 11.731 1.00 91.44 112 LEU A N 1
ATOM 880 C CA . LEU A 1 112 ? 3.108 2.808 10.740 1.00 91.44 112 LEU A CA 1
ATOM 881 C C . LEU A 1 112 ? 3.255 4.332 10.715 1.00 91.44 112 LEU A C 1
ATOM 883 O O . LEU A 1 112 ? 4.337 4.816 10.401 1.00 91.44 112 LEU A O 1
ATOM 887 N N . MET A 1 113 ? 2.200 5.082 11.047 1.00 88.88 113 MET A N 1
ATOM 888 C CA . MET A 1 113 ? 2.202 6.554 10.983 1.00 88.88 113 MET A CA 1
ATOM 889 C C . MET A 1 113 ? 2.383 7.215 12.354 1.00 88.88 113 MET A C 1
ATOM 891 O O . MET A 1 113 ? 2.675 8.404 12.434 1.00 88.88 113 MET A O 1
ATOM 895 N N . GLY A 1 114 ? 2.257 6.444 13.435 1.00 84.44 114 GLY A N 1
ATOM 896 C CA . GLY A 1 114 ? 2.460 6.924 14.797 1.00 84.44 114 GLY A CA 1
ATOM 897 C C . GLY A 1 114 ? 1.167 7.320 15.504 1.00 84.44 114 GLY A C 1
ATOM 898 O O . GLY A 1 114 ? 0.055 7.162 14.997 1.00 84.44 114 GLY A O 1
ATOM 899 N N . ARG A 1 115 ? 1.320 7.783 16.744 1.00 84.50 115 ARG A N 1
ATOM 900 C CA . ARG A 1 115 ? 0.194 8.054 17.643 1.00 84.50 115 ARG A CA 1
ATOM 901 C C . ARG A 1 115 ? -0.510 9.353 17.277 1.00 84.50 115 ARG A C 1
ATOM 903 O O . ARG A 1 115 ? -1.731 9.416 17.286 1.00 84.50 115 ARG A O 1
ATOM 910 N N . GLU A 1 116 ? 0.276 10.354 16.928 1.00 83.06 116 GLU A N 1
ATOM 911 C CA . GLU A 1 116 ? -0.127 11.718 16.632 1.00 83.06 116 GLU A CA 1
ATOM 912 C C . GLU A 1 116 ? -1.080 11.757 15.438 1.00 83.06 116 GLU A C 1
ATOM 914 O O . GLU A 1 116 ? -2.134 12.385 15.519 1.00 83.06 116 GLU A O 1
ATOM 919 N N . VAL A 1 117 ? -0.747 11.016 14.377 1.00 81.38 117 VAL A N 1
ATOM 920 C CA . VAL A 1 117 ? -1.589 10.878 13.184 1.00 81.38 117 VAL A CA 1
ATOM 921 C C . VAL A 1 117 ? -2.905 10.185 13.528 1.00 81.38 117 VAL A C 1
ATOM 923 O O . VAL A 1 117 ? -3.973 10.664 13.160 1.00 81.38 117 VAL A O 1
ATOM 926 N N . ARG A 1 118 ? -2.849 9.088 14.290 1.00 83.75 118 ARG A N 1
ATOM 927 C CA . ARG A 1 118 ? -4.043 8.324 14.670 1.00 83.75 118 ARG A CA 1
ATOM 928 C C . ARG A 1 118 ? -4.971 9.078 15.629 1.00 83.75 118 ARG A C 1
ATOM 930 O O . ARG A 1 118 ? -6.181 8.891 15.553 1.00 83.75 118 ARG A O 1
ATOM 937 N N . GLU A 1 119 ? -4.433 9.869 16.550 1.00 83.94 119 GLU A N 1
ATOM 938 C CA . GLU A 1 119 ? -5.227 10.559 17.577 1.00 83.94 119 GLU A CA 1
ATOM 939 C C . GLU A 1 119 ? -5.751 11.918 17.097 1.00 83.94 119 GLU A C 1
ATOM 941 O O . GLU A 1 119 ? -6.845 12.299 17.496 1.00 83.94 119 GLU A O 1
ATOM 946 N N . ASN A 1 120 ? -5.027 12.621 16.215 1.00 81.00 120 ASN A N 1
ATOM 947 C CA . ASN A 1 120 ? -5.363 14.007 15.857 1.00 81.00 120 ASN A CA 1
ATOM 948 C C . ASN A 1 120 ? -5.727 14.223 14.384 1.00 81.00 120 ASN A C 1
ATOM 950 O O . ASN A 1 120 ? -6.314 15.249 14.061 1.00 81.00 120 ASN A O 1
ATOM 954 N N . MET A 1 121 ? -5.357 13.306 13.484 1.00 77.88 121 MET A N 1
ATOM 955 C CA . MET A 1 121 ? -5.474 13.519 12.032 1.00 77.88 121 MET A CA 1
ATOM 956 C C . MET A 1 121 ? -6.123 12.341 11.303 1.00 77.88 121 MET A C 1
ATOM 958 O O . MET A 1 121 ? -6.062 12.269 10.079 1.00 77.88 121 MET A O 1
ATOM 962 N N . PHE A 1 122 ? -6.733 11.401 12.030 1.00 78.88 122 PHE A N 1
ATOM 963 C CA . PHE A 1 122 ? -7.178 10.142 11.438 1.00 78.88 122 PHE A CA 1
ATOM 964 C C . PHE A 1 122 ? -8.197 10.340 10.311 1.00 78.88 122 PHE A C 1
ATOM 966 O O . PHE A 1 122 ? -7.985 9.814 9.226 1.00 78.88 122 PHE A O 1
ATOM 973 N N . GLU A 1 123 ? -9.254 11.129 10.527 1.00 80.12 123 GLU A N 1
ATOM 974 C CA . GLU A 1 123 ? -10.278 11.367 9.497 1.00 80.12 123 GLU A CA 1
ATOM 975 C C . GLU A 1 123 ? -9.693 12.041 8.250 1.00 80.12 123 GLU A C 1
ATOM 977 O O . GLU A 1 123 ? -9.994 11.646 7.127 1.00 80.12 123 GLU A O 1
ATOM 982 N N . GLN A 1 124 ? -8.801 13.017 8.442 1.00 82.44 124 GLN A N 1
ATOM 983 C CA . GLN A 1 124 ? -8.120 13.701 7.342 1.00 82.44 124 GLN A CA 1
ATOM 984 C C . GLN A 1 124 ? -7.242 12.726 6.551 1.00 82.44 124 GLN A C 1
ATOM 986 O O . GLN A 1 124 ? -7.380 12.615 5.337 1.00 82.44 124 GLN A O 1
ATOM 991 N N . VAL A 1 125 ? -6.398 11.950 7.234 1.00 81.88 125 VAL A N 1
ATOM 992 C CA . VAL A 1 125 ? -5.509 10.973 6.589 1.00 81.88 125 VAL A CA 1
ATOM 993 C C . VAL A 1 125 ? -6.289 9.842 5.920 1.00 81.88 125 VAL A C 1
ATOM 995 O O . VAL A 1 125 ? -5.902 9.407 4.838 1.00 81.88 125 VAL A O 1
ATOM 998 N N . ALA A 1 126 ? -7.398 9.389 6.505 1.00 84.69 126 ALA A N 1
ATOM 999 C CA . ALA A 1 126 ? -8.262 8.380 5.901 1.00 84.69 126 ALA A CA 1
ATOM 1000 C C . ALA A 1 126 ? -8.914 8.893 4.608 1.00 84.69 126 ALA A C 1
ATOM 1002 O O . ALA A 1 126 ? -8.907 8.185 3.600 1.00 84.69 126 ALA A O 1
ATOM 1003 N N . ASN A 1 127 ? -9.405 10.136 4.600 1.00 87.06 127 ASN A N 1
ATOM 1004 C CA . ASN A 1 127 ? -9.971 10.759 3.401 1.00 87.06 127 ASN A CA 1
ATOM 1005 C C . ASN A 1 127 ? -8.913 10.941 2.305 1.00 87.06 127 ASN A C 1
ATOM 1007 O O . ASN A 1 127 ? -9.151 10.563 1.158 1.00 87.06 127 ASN A O 1
ATOM 1011 N N . LEU A 1 128 ? -7.719 11.428 2.661 1.00 90.75 128 LEU A N 1
ATOM 1012 C CA . LEU A 1 128 ? -6.603 11.560 1.720 1.00 90.75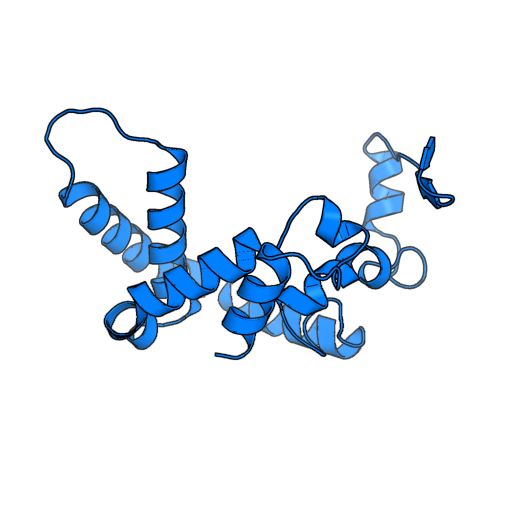 128 LEU A CA 1
ATOM 1013 C C . LEU A 1 128 ? -6.183 10.203 1.150 1.00 90.75 128 LEU A C 1
ATOM 1015 O O . LEU A 1 128 ? -5.962 10.076 -0.053 1.00 90.75 128 LEU A O 1
ATOM 1019 N N . TYR A 1 129 ? -6.113 9.170 1.990 1.00 89.69 129 TYR A N 1
ATOM 1020 C CA . TYR A 1 129 ? -5.806 7.812 1.549 1.00 89.69 129 TYR A CA 1
ATOM 1021 C C . TYR A 1 129 ? -6.878 7.263 0.599 1.00 89.69 129 TYR A C 1
ATOM 1023 O O . TYR A 1 129 ? -6.537 6.685 -0.431 1.00 89.69 129 TYR A O 1
ATOM 1031 N N . SER A 1 130 ? -8.157 7.497 0.898 1.00 89.56 130 SER A N 1
ATOM 1032 C CA . SER A 1 130 ? -9.283 7.115 0.037 1.00 89.56 130 SER A CA 1
ATOM 1033 C C . SER A 1 130 ? -9.219 7.802 -1.331 1.00 89.56 130 SER A C 1
ATOM 1035 O O . SER A 1 130 ? -9.373 7.150 -2.363 1.00 89.56 130 SER A O 1
ATOM 1037 N N . ASP A 1 131 ? -8.900 9.098 -1.377 1.00 94.00 131 ASP A N 1
ATOM 1038 C CA . ASP A 1 131 ? -8.724 9.823 -2.640 1.00 94.00 131 ASP A CA 1
ATOM 1039 C C . ASP A 1 131 ? -7.482 9.366 -3.421 1.00 94.00 131 ASP A C 1
ATOM 1041 O O . ASP A 1 131 ? -7.494 9.339 -4.659 1.00 94.00 131 ASP A O 1
ATOM 1045 N N . LEU A 1 132 ? -6.410 8.980 -2.722 1.00 94.69 132 LEU A N 1
ATOM 1046 C CA . LEU A 1 132 ? -5.220 8.391 -3.333 1.00 94.69 132 LEU A CA 1
ATOM 1047 C C . LEU A 1 132 ? -5.528 7.027 -3.967 1.00 94.69 132 LEU A C 1
ATOM 1049 O O . LEU A 1 132 ? -5.165 6.815 -5.129 1.00 94.69 132 LEU A O 1
ATOM 1053 N N . ASP A 1 133 ? -6.210 6.140 -3.239 1.00 92.56 133 ASP A N 1
ATOM 1054 C CA . ASP A 1 133 ? -6.578 4.789 -3.685 1.00 92.56 133 ASP A CA 1
ATOM 1055 C C . ASP A 1 133 ? -7.641 4.818 -4.791 1.00 92.56 133 ASP A C 1
ATOM 1057 O O . ASP A 1 133 ? -7.457 4.233 -5.859 1.00 92.56 133 ASP A O 1
ATOM 1061 N N . GLY A 1 134 ? -8.685 5.635 -4.629 1.00 92.56 134 GLY A N 1
ATOM 1062 C CA . GLY A 1 134 ? -9.700 5.881 -5.658 1.00 92.56 134 GLY A CA 1
ATOM 1063 C C . GLY A 1 134 ? -9.136 6.513 -6.939 1.00 92.56 134 GLY A C 1
ATOM 1064 O O . GLY A 1 134 ? -9.786 6.508 -7.989 1.00 92.56 134 GLY A O 1
ATOM 1065 N N . GLY A 1 135 ? -7.910 7.039 -6.879 1.00 94.06 135 GLY A N 1
ATOM 1066 C CA . GLY A 1 135 ? -7.117 7.490 -8.017 1.00 94.06 135 GLY A CA 1
ATOM 1067 C C . GLY A 1 135 ? -6.475 6.384 -8.853 1.00 94.06 135 GLY A C 1
ATOM 1068 O O . GLY A 1 135 ? -5.947 6.687 -9.930 1.00 94.06 135 GLY A O 1
ATOM 1069 N N . ILE A 1 136 ? -6.482 5.140 -8.369 1.00 95.00 136 ILE A N 1
ATOM 1070 C CA . ILE A 1 136 ? -5.919 3.958 -9.023 1.00 95.00 136 ILE A CA 1
ATOM 1071 C C . ILE A 1 136 ? -7.050 3.219 -9.735 1.00 95.00 136 ILE A C 1
ATOM 1073 O O . ILE A 1 136 ? -7.708 2.327 -9.213 1.00 95.00 136 ILE A O 1
ATOM 1077 N N . THR A 1 137 ? -7.281 3.602 -10.981 1.00 94.38 137 THR A N 1
ATOM 1078 C CA . THR A 1 137 ? -8.295 2.992 -11.845 1.00 94.38 137 THR A CA 1
ATOM 1079 C C . THR A 1 137 ? -7.631 2.082 -12.882 1.00 94.38 137 THR A C 1
ATOM 1081 O O . THR A 1 137 ? -6.438 2.238 -13.158 1.00 94.38 137 THR A O 1
ATOM 1084 N N . PRO A 1 138 ? -8.373 1.187 -13.561 1.00 92.44 138 PRO A N 1
ATOM 1085 C CA . PRO A 1 138 ? -7.820 0.421 -14.681 1.00 92.44 138 PRO A CA 1
ATOM 1086 C C . PRO A 1 138 ? -7.178 1.304 -15.765 1.00 92.44 138 PRO A C 1
ATOM 1088 O O . PRO A 1 138 ? -6.189 0.917 -16.383 1.00 92.44 138 PRO A O 1
ATOM 1091 N N . LEU A 1 139 ? -7.696 2.524 -15.963 1.00 92.38 139 LEU A N 1
ATOM 1092 C CA . LEU A 1 139 ? -7.123 3.499 -16.891 1.00 92.38 139 LEU A CA 1
ATOM 1093 C C . LEU A 1 139 ? -5.743 3.994 -16.438 1.00 92.38 139 LEU A C 1
ATOM 1095 O O . LEU A 1 139 ? -4.895 4.279 -17.282 1.00 92.38 139 LEU A O 1
ATOM 1099 N N . THR A 1 140 ? -5.505 4.093 -15.130 1.00 93.00 140 THR A N 1
ATOM 1100 C CA . THR A 1 140 ? -4.266 4.620 -14.546 1.00 93.00 140 THR A CA 1
ATOM 1101 C C . THR A 1 140 ? -3.048 3.820 -14.992 1.00 93.00 140 THR A C 1
ATOM 1103 O O . THR A 1 140 ? -2.017 4.423 -15.261 1.00 93.00 140 THR A O 1
ATOM 1106 N N . VAL A 1 141 ? -3.179 2.499 -15.157 1.00 89.50 141 VAL A N 1
ATOM 1107 C CA . VAL A 1 141 ? -2.093 1.612 -15.618 1.00 89.50 141 VAL A CA 1
ATOM 1108 C C . VAL A 1 141 ? -1.572 2.017 -17.001 1.00 89.50 141 VAL A C 1
ATOM 1110 O O . VAL A 1 141 ? -0.376 1.936 -17.262 1.00 89.50 141 VAL A O 1
ATOM 1113 N N . PHE A 1 142 ? -2.457 2.494 -17.879 1.00 87.81 142 PHE A N 1
ATOM 1114 C CA . PHE A 1 142 ? -2.111 2.874 -19.251 1.00 87.81 142 PHE A CA 1
ATOM 1115 C C . PHE A 1 142 ? -1.846 4.375 -19.399 1.00 87.81 142 PHE A C 1
ATOM 1117 O O . PHE A 1 142 ? -0.950 4.781 -20.136 1.00 87.81 142 PHE A O 1
ATOM 1124 N N . TYR A 1 143 ? -2.616 5.204 -18.689 1.00 91.31 143 TYR A N 1
ATOM 1125 C CA . TYR A 1 143 ? -2.574 6.664 -18.781 1.00 91.31 143 TYR A CA 1
ATOM 1126 C C . TYR A 1 143 ? -2.634 7.313 -17.387 1.00 91.31 143 TYR A C 1
ATOM 1128 O O . TYR A 1 143 ? -3.652 7.910 -17.019 1.00 91.31 143 TYR A O 1
ATOM 1136 N N . PRO A 1 144 ? -1.538 7.265 -16.604 1.00 92.25 144 PRO A N 1
ATOM 1137 C CA . PRO A 1 144 ? -1.522 7.718 -15.206 1.00 92.25 144 PRO A CA 1
ATOM 1138 C C . PRO A 1 144 ? -1.836 9.214 -15.020 1.00 92.25 144 PRO A C 1
ATOM 1140 O O . PRO A 1 144 ? -2.248 9.647 -13.939 1.00 92.25 144 PRO A O 1
ATOM 1143 N N . SER A 1 145 ? -1.630 10.006 -16.076 1.00 91.25 145 SER A N 1
ATOM 1144 C CA . SER A 1 145 ? -1.838 11.456 -16.138 1.00 91.25 145 SER A CA 1
ATOM 1145 C C . SER A 1 145 ? -3.141 11.873 -16.832 1.00 91.25 145 SER A C 1
ATOM 1147 O O . SER A 1 145 ? -3.350 13.066 -17.047 1.00 91.25 145 SER A O 1
ATOM 1149 N N . ALA A 1 146 ? -4.028 10.932 -17.186 1.00 94.62 146 ALA A N 1
ATOM 1150 C CA . ALA A 1 146 ? -5.292 11.269 -17.844 1.00 94.62 146 ALA A CA 1
ATOM 1151 C C . ALA A 1 146 ? -6.112 12.275 -17.001 1.00 94.62 146 ALA A C 1
ATOM 1153 O O . ALA A 1 146 ? -6.152 12.140 -15.778 1.00 94.62 146 ALA A O 1
ATOM 1154 N N . PRO A 1 147 ? -6.803 13.259 -17.602 1.00 95.31 147 PRO A N 1
ATOM 1155 C CA . PRO A 1 147 ? -7.452 14.349 -16.867 1.00 95.31 147 PRO A CA 1
ATOM 1156 C C . PRO A 1 147 ? -8.823 13.964 -16.273 1.00 95.31 147 PRO A C 1
ATOM 1158 O O . PRO A 1 147 ? -9.779 14.741 -16.358 1.00 95.31 147 PRO A O 1
ATOM 1161 N N . THR A 1 148 ? -8.935 12.776 -15.670 1.00 97.31 148 THR A N 1
ATOM 1162 C CA . THR A 1 148 ? -10.177 12.264 -15.067 1.00 97.31 148 THR A CA 1
ATOM 1163 C C . THR A 1 148 ? -10.445 12.890 -13.692 1.00 97.31 148 THR A C 1
ATOM 1165 O O . THR A 1 148 ? -9.501 13.309 -13.015 1.00 97.31 148 THR A O 1
ATOM 1168 N N . PRO A 1 149 ? -11.709 12.932 -13.223 1.00 97.50 149 PRO A N 1
ATOM 1169 C CA . PRO A 1 149 ? -12.021 13.387 -11.867 1.00 97.50 149 PRO A CA 1
ATOM 1170 C C . PRO A 1 149 ? -11.258 12.616 -10.777 1.00 97.50 149 PRO A C 1
ATOM 1172 O O . PRO A 1 149 ? -10.752 13.231 -9.844 1.00 97.50 149 PRO A O 1
ATOM 1175 N N . ALA A 1 150 ? -11.108 11.295 -10.935 1.00 96.50 150 ALA A N 1
ATOM 1176 C CA . ALA A 1 150 ? -10.361 10.443 -10.007 1.00 96.50 150 ALA A CA 1
ATOM 1177 C C . ALA A 1 150 ? -8.876 10.838 -9.918 1.00 96.50 150 ALA A C 1
ATOM 1179 O O . ALA A 1 150 ? -8.349 11.034 -8.827 1.00 96.50 150 ALA A O 1
ATOM 1180 N N . HIS A 1 151 ? -8.208 11.049 -11.059 1.00 97.69 151 HIS A N 1
ATOM 1181 C CA . HIS A 1 151 ? -6.807 11.480 -11.063 1.00 97.69 151 HIS A CA 1
ATOM 1182 C C . HIS A 1 151 ? -6.620 12.888 -10.487 1.00 97.69 151 HIS A C 1
ATOM 1184 O O . HIS A 1 151 ? -5.593 13.152 -9.865 1.00 97.69 151 HIS A O 1
ATOM 1190 N N . ARG A 1 152 ? -7.592 13.794 -10.666 1.00 96.94 152 ARG A N 1
ATOM 1191 C CA . ARG A 1 152 ? -7.538 15.134 -10.059 1.00 96.94 152 ARG A CA 1
ATOM 1192 C C . ARG A 1 152 ? -7.630 15.068 -8.537 1.00 96.94 152 ARG A C 1
ATOM 1194 O O . ARG A 1 152 ? -6.801 15.698 -7.890 1.00 96.94 152 ARG A O 1
ATOM 1201 N N . ARG A 1 153 ? -8.571 14.289 -7.984 1.00 97.00 153 ARG A N 1
ATOM 1202 C CA . ARG A 1 153 ? -8.692 14.088 -6.527 1.00 97.00 153 ARG A CA 1
ATOM 1203 C C . ARG A 1 153 ? -7.429 13.474 -5.936 1.00 97.00 153 ARG A C 1
ATOM 1205 O O . ARG A 1 153 ? -6.843 14.067 -5.044 1.00 97.00 153 ARG A O 1
ATOM 1212 N N . ARG A 1 154 ? -6.915 12.398 -6.541 1.00 97.12 154 ARG A N 1
ATOM 1213 C CA . ARG A 1 154 ? -5.625 11.790 -6.171 1.00 97.12 154 ARG A CA 1
ATOM 1214 C C . ARG A 1 154 ? -4.479 12.798 -6.133 1.00 97.12 154 ARG A C 1
ATOM 1216 O O . ARG A 1 154 ? -3.678 12.801 -5.205 1.00 97.12 154 ARG A O 1
ATOM 1223 N N . ASN A 1 155 ? -4.353 13.616 -7.178 1.00 96.12 155 ASN A N 1
ATOM 1224 C CA . ASN A 1 155 ? -3.270 14.592 -7.267 1.00 96.12 155 ASN A CA 1
ATOM 1225 C C . ASN A 1 155 ? -3.417 15.699 -6.213 1.00 96.12 155 ASN A C 1
ATOM 1227 O O . ASN A 1 155 ? -2.403 16.141 -5.684 1.00 96.12 155 ASN A O 1
ATOM 1231 N N . ALA A 1 156 ? -4.647 16.129 -5.913 1.00 95.69 156 ALA A N 1
ATOM 1232 C CA . ALA A 1 156 ? -4.919 17.080 -4.839 1.00 95.69 156 ALA A CA 1
ATOM 1233 C C . ALA A 1 156 ? -4.582 16.474 -3.469 1.00 95.69 156 ALA A C 1
ATOM 1235 O O . ALA A 1 156 ? -3.815 17.076 -2.730 1.00 95.69 156 ALA A O 1
ATOM 1236 N N . ALA A 1 157 ? -5.032 15.245 -3.199 1.00 95.50 157 ALA A N 1
ATOM 1237 C CA . ALA A 1 157 ? -4.766 14.533 -1.950 1.00 95.50 157 ALA A CA 1
ATOM 1238 C C . ALA A 1 157 ? -3.274 14.259 -1.697 1.00 95.50 157 ALA A C 1
ATOM 1240 O O . ALA A 1 157 ? -2.853 14.121 -0.560 1.00 95.50 157 ALA A O 1
ATOM 1241 N N . ARG A 1 158 ? -2.442 14.175 -2.745 1.00 93.88 158 ARG A N 1
ATOM 1242 C CA . ARG A 1 158 ? -0.976 14.110 -2.587 1.00 93.88 158 ARG A CA 1
ATOM 1243 C C . ARG A 1 158 ? -0.351 15.434 -2.169 1.00 93.88 158 ARG A C 1
ATOM 1245 O O . ARG A 1 158 ? 0.731 15.430 -1.593 1.00 93.88 158 ARG A O 1
ATOM 1252 N N . ALA A 1 159 ? -0.906 16.531 -2.673 1.00 93.38 159 ALA A N 1
ATOM 1253 C CA . ALA A 1 159 ? -0.312 17.851 -2.527 1.00 93.38 159 ALA A CA 1
ATOM 1254 C C . ALA A 1 159 ? -0.546 18.438 -1.127 1.00 93.38 159 ALA A C 1
ATOM 1256 O O . ALA A 1 159 ? 0.131 19.401 -0.771 1.00 93.38 159 ALA A O 1
ATOM 1257 N N . GLU A 1 160 ? -1.496 17.862 -0.389 1.00 88.56 160 GLU A N 1
ATOM 1258 C CA . GLU A 1 160 ? -1.764 18.088 1.032 1.00 88.56 160 GLU A CA 1
ATOM 1259 C C . GLU A 1 160 ? -0.796 17.292 1.920 1.00 88.56 160 GLU A C 1
ATOM 1261 O O . GLU A 1 160 ? -0.270 17.898 2.881 1.00 88.56 160 GLU A O 1
#

Foldseek 3Di:
DADPNDDDDDQDDDVSVCVVVPDDCVRPPPLVQCVLCCLLQHACAQSNNDPVSNVVNVVVVVVCVDPVNVVVLVVVLVVLVCVLCVPDDPDDDDDPVVSVLLSVLLSCCCSPVHDCCNPPPSVVVSQLVVLSVLLDDPVSSVCSPPPDPSSVSNNVSVVD

Radius of gyration: 19.52 Å; chains: 1; bounding box: 47×42×51 Å

InterPro domains:
  IPR036396 Cytochrome P450 superfamily [G3DSA:1.10.630.10] (1-160)
  IPR036396 Cytochrome P450 superfamily [SSF48264] (2-159)
  IPR050529 Lanosterol 14-alpha demethylase-like [PTHR24304] (2-159)

Sequence (160 aa):
MKMFSQRLTFLIGPDAHNMFFRASEEEASQAEVYKFMTPVFGPGIVYDAPIKVRVQQMKFVSGSLKANQLKSYIPKITGEAETYFDKWADSGEVNLLEALSELTILTASRCLMGREVRENMFEQVANLYSDLDGGITPLTVFYPSAPTPAHRRRNAARAE

Organism: NCBI:txid2749911

pLDDT: mean 92.6, std 4.47, range [77.88, 97.94]